Protein AF-A0A942PG17-F1 (afdb_monomer_lite)

Foldseek 3Di:
DDDDDDPPPDPDPPPPDPWDKDADWDWDWDADPVGDIFIWTWGIDTPVDTDIDTDD

Secondary structure (DSSP, 8-state):
-----------------SSPPEEEEEEEEEE-TT--EEEEEEEEEETTEEEEE---

Structure (mmCIF, N/CA/C/O backbone):
data_AF-A0A942PG17-F1
#
_entry.id   AF-A0A942PG17-F1
#
loop_
_atom_site.group_PDB
_atom_site.id
_atom_site.type_symbol
_atom_site.label_atom_id
_atom_site.label_alt_id
_atom_site.label_comp_id
_atom_site.label_asym_id
_atom_site.label_entity_id
_atom_site.label_seq_id
_atom_site.pdbx_PDB_ins_code
_atom_site.Cartn_x
_atom_site.Cartn_y
_atom_site.Cartn_z
_atom_site.occupancy
_atom_site.B_iso_or_equiv
_atom_site.auth_seq_id
_atom_site.auth_comp_id
_atom_site.auth_asym_id
_atom_site.auth_atom_id
_atom_site.pdbx_PDB_model_num
ATOM 1 N N . MET A 1 1 ? -12.419 -27.447 47.307 1.00 40.47 1 MET A N 1
ATOM 2 C CA . MET A 1 1 ? -11.625 -26.461 46.540 1.00 40.47 1 MET A CA 1
ATOM 3 C C . MET A 1 1 ? -11.431 -26.998 45.130 1.00 40.47 1 MET A C 1
ATOM 5 O O . MET A 1 1 ? -11.110 -28.167 44.985 1.00 40.47 1 MET A O 1
ATOM 9 N N . ARG A 1 2 ? -11.763 -26.187 44.121 1.00 44.03 2 ARG A N 1
ATOM 10 C CA . ARG A 1 2 ? -11.874 -26.554 42.700 1.00 44.03 2 ARG A CA 1
ATOM 11 C C . ARG A 1 2 ? -10.494 -26.580 42.033 1.00 44.03 2 ARG A C 1
ATOM 13 O O . ARG A 1 2 ? -9.757 -25.613 42.181 1.00 44.03 2 ARG A O 1
ATOM 20 N N . GLN A 1 3 ? -10.212 -27.582 41.207 1.00 52.19 3 GLN A N 1
ATOM 21 C CA . GLN A 1 3 ? -9.315 -27.408 40.063 1.00 52.19 3 GLN A CA 1
ATOM 22 C C . GLN A 1 3 ? -10.118 -27.712 38.801 1.00 52.19 3 GLN A C 1
ATOM 24 O O . GLN A 1 3 ? -10.614 -28.815 38.601 1.00 52.19 3 GLN A O 1
ATOM 29 N N . LEU A 1 4 ? -10.354 -26.647 38.036 1.00 56.09 4 LEU A N 1
ATOM 30 C CA . LEU A 1 4 ? -11.178 -26.613 36.837 1.00 56.09 4 LEU A CA 1
ATOM 31 C C . LEU A 1 4 ? -10.383 -27.114 35.629 1.00 56.09 4 LEU A C 1
ATOM 33 O O . LEU A 1 4 ? -9.196 -26.829 35.483 1.00 56.09 4 LEU A O 1
ATOM 37 N N . ASN A 1 5 ? -11.102 -27.834 34.772 1.00 56.78 5 ASN A N 1
ATOM 38 C CA . ASN A 1 5 ? -10.700 -28.374 33.481 1.00 56.78 5 ASN A CA 1
ATOM 39 C C . ASN A 1 5 ? -9.811 -27.424 32.665 1.00 56.78 5 ASN A C 1
ATOM 41 O O . ASN A 1 5 ? -10.158 -26.269 32.415 1.00 56.78 5 ASN A O 1
ATOM 45 N N . ARG A 1 6 ? -8.687 -27.961 32.184 1.00 58.00 6 ARG A N 1
ATOM 46 C CA . ARG A 1 6 ? -7.776 -27.309 31.242 1.00 58.00 6 ARG A CA 1
ATOM 47 C C . ARG A 1 6 ? -8.464 -27.235 29.877 1.00 58.00 6 ARG A C 1
ATOM 49 O O . ARG A 1 6 ? -8.409 -28.180 29.097 1.00 58.00 6 ARG A O 1
ATOM 56 N N . ALA A 1 7 ? -9.160 -26.132 29.616 1.00 57.94 7 ALA A N 1
ATOM 57 C CA . ALA A 1 7 ? -9.676 -25.834 28.288 1.00 57.94 7 ALA A CA 1
ATOM 58 C C . ALA A 1 7 ? -8.505 -25.837 27.292 1.00 57.94 7 ALA A C 1
ATOM 60 O O . ALA A 1 7 ? -7.481 -25.194 27.528 1.00 57.94 7 ALA A O 1
ATOM 61 N N . MET A 1 8 ? -8.638 -26.595 26.203 1.00 54.59 8 MET A N 1
ATOM 62 C CA . MET A 1 8 ? -7.690 -26.571 25.094 1.00 54.59 8 MET A CA 1
ATOM 63 C C . MET A 1 8 ? -7.768 -25.195 24.432 1.00 54.59 8 MET A C 1
ATOM 65 O O . MET A 1 8 ? -8.686 -24.912 23.665 1.00 54.59 8 MET A O 1
ATOM 69 N N . THR A 1 9 ? -6.830 -24.315 24.767 1.00 59.94 9 THR A N 1
ATOM 70 C CA . THR A 1 9 ? -6.682 -23.021 24.109 1.00 59.94 9 THR A CA 1
ATOM 71 C C . THR A 1 9 ? -6.270 -23.281 22.662 1.00 59.94 9 THR A C 1
ATOM 73 O O . THR A 1 9 ? -5.145 -23.706 22.403 1.00 59.94 9 THR A O 1
ATOM 76 N N . VAL A 1 10 ? -7.183 -23.056 21.715 1.00 60.53 10 VAL A N 1
ATOM 77 C CA . VAL A 1 10 ? -6.848 -22.923 20.288 1.00 60.53 10 VAL A CA 1
ATOM 78 C C . VAL A 1 10 ? -5.674 -21.940 20.198 1.00 60.53 10 VAL A C 1
ATOM 80 O O . VAL A 1 10 ? -5.770 -20.877 20.821 1.00 60.53 10 VAL A O 1
ATOM 83 N N . PRO A 1 11 ? -4.556 -22.248 19.510 1.00 59.06 11 PRO A N 1
ATOM 84 C CA . PRO A 1 11 ? -3.465 -21.295 19.419 1.00 59.06 11 PRO A CA 1
ATOM 85 C C . PRO A 1 11 ? -4.010 -20.030 18.765 1.00 59.06 11 PRO A C 1
ATOM 87 O O . PRO A 1 11 ? -4.494 -20.053 17.633 1.00 59.06 11 PRO A O 1
ATOM 90 N N . LEU A 1 12 ? -3.976 -18.942 19.535 1.00 62.03 12 LEU A N 1
ATOM 91 C CA . LEU A 1 12 ? -4.198 -17.585 19.067 1.00 62.03 12 LEU A CA 1
ATOM 92 C C . LEU A 1 12 ? -3.328 -17.417 17.830 1.00 62.03 12 LEU A C 1
ATOM 94 O O . LEU A 1 12 ? -2.106 -17.439 17.951 1.00 62.03 12 LEU A O 1
ATOM 98 N N . ASN A 1 13 ? -3.976 -17.359 16.669 1.00 61.50 13 ASN A N 1
ATOM 99 C CA . ASN A 1 13 ? -3.464 -16.900 15.386 1.00 61.50 13 ASN A CA 1
ATOM 100 C C . ASN A 1 13 ? -2.102 -16.205 15.564 1.00 61.50 13 ASN A C 1
ATOM 102 O O . ASN A 1 13 ? -2.069 -15.059 16.016 1.00 61.50 13 ASN A O 1
ATOM 106 N N . GLN A 1 14 ? -0.990 -16.926 15.358 1.00 68.88 14 GLN A N 1
ATOM 107 C CA . GLN A 1 14 ? 0.345 -16.372 15.594 1.00 68.88 14 GLN A CA 1
ATOM 108 C C . GLN A 1 14 ? 0.60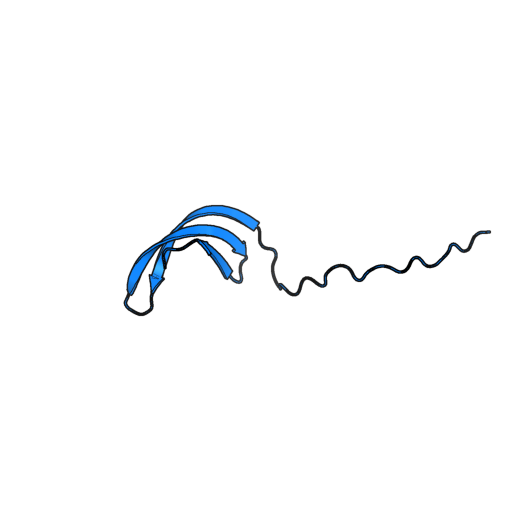7 -15.347 14.499 1.00 68.88 14 GLN A C 1
ATOM 110 O O . GLN A 1 14 ? 1.164 -15.658 13.449 1.00 68.88 14 GLN A O 1
ATOM 115 N N . GLU A 1 15 ? 0.125 -14.130 14.728 1.00 77.69 15 GLU A N 1
ATOM 116 C CA . GLU A 1 15 ? 0.363 -12.979 13.881 1.00 77.69 15 GLU A CA 1
ATOM 117 C C . GLU A 1 15 ? 1.880 -12.837 13.702 1.00 77.69 15 GLU A C 1
ATOM 119 O O . GLU A 1 15 ? 2.619 -12.563 14.646 1.00 77.69 15 GLU A O 1
ATOM 124 N N . ARG A 1 16 ? 2.352 -13.110 12.479 1.00 86.19 16 ARG A N 1
ATOM 125 C CA . ARG A 1 16 ? 3.781 -13.118 12.125 1.00 86.19 16 ARG A CA 1
ATOM 126 C C . ARG A 1 16 ? 4.303 -11.721 11.807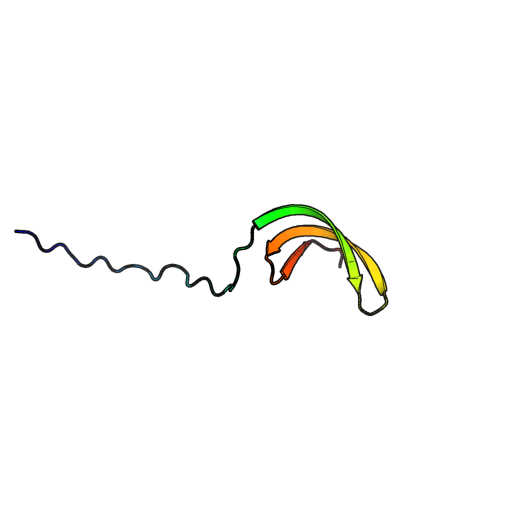 1.00 86.19 16 ARG A C 1
ATOM 128 O O . ARG A 1 16 ? 5.511 -11.540 11.639 1.00 86.19 16 ARG A O 1
ATOM 135 N N . ARG A 1 17 ? 3.417 -10.737 11.636 1.00 86.19 17 ARG A N 1
ATOM 136 C CA . ARG A 1 17 ? 3.798 -9.366 11.292 1.00 86.19 17 ARG A CA 1
ATOM 137 C C . ARG A 1 17 ? 4.512 -8.710 12.472 1.00 86.19 17 ARG A C 1
ATOM 139 O O . ARG A 1 17 ? 4.006 -8.669 13.584 1.00 86.19 17 ARG A O 1
ATOM 146 N N . ARG A 1 18 ? 5.676 -8.119 12.189 1.00 91.00 18 ARG A N 1
ATOM 147 C CA . ARG A 1 18 ? 6.489 -7.377 13.171 1.00 91.00 18 ARG A CA 1
ATOM 148 C C . ARG A 1 18 ? 5.861 -6.053 13.616 1.00 91.00 18 ARG A C 1
ATOM 150 O O . ARG A 1 18 ? 6.260 -5.510 14.639 1.00 91.00 18 ARG A O 1
ATOM 157 N N . SER A 1 19 ? 4.930 -5.508 12.836 1.00 93.25 19 SER A N 1
ATOM 158 C CA . SER A 1 19 ? 4.307 -4.209 13.097 1.00 93.25 19 SER A CA 1
ATOM 159 C C . SER A 1 19 ? 2.817 -4.262 12.795 1.00 93.25 19 SER A C 1
ATOM 161 O O . SER A 1 19 ? 2.408 -4.837 11.782 1.00 93.25 19 SER A O 1
ATOM 163 N N . GLN A 1 20 ? 2.021 -3.628 13.657 1.00 94.19 20 GLN A N 1
ATOM 164 C CA . GLN A 1 20 ? 0.581 -3.491 13.467 1.00 94.19 20 GLN A CA 1
ATOM 165 C C . GLN A 1 20 ? 0.279 -2.714 12.180 1.00 94.19 20 GLN A C 1
ATOM 167 O O . GLN A 1 20 ? 0.952 -1.732 11.867 1.00 94.19 20 GLN A O 1
ATOM 172 N N . ARG A 1 21 ? -0.751 -3.153 11.451 1.00 95.75 21 ARG A N 1
ATOM 173 C CA . ARG A 1 21 ? -1.314 -2.430 10.306 1.00 95.75 21 ARG A CA 1
ATOM 174 C C . ARG A 1 21 ? -2.558 -1.664 10.734 1.00 95.75 21 ARG A C 1
ATOM 176 O O . ARG A 1 21 ? -3.419 -2.211 11.423 1.00 95.75 21 ARG A O 1
ATOM 183 N N . VAL A 1 22 ? -2.643 -0.408 10.317 1.00 96.69 22 VAL A N 1
ATOM 184 C CA . VAL A 1 22 ? -3.796 0.467 10.539 1.00 96.69 22 VAL A CA 1
ATOM 185 C C . VAL A 1 22 ? -4.592 0.538 9.245 1.00 96.69 22 VAL A C 1
ATOM 187 O O . VAL A 1 22 ? -4.023 0.842 8.198 1.00 96.69 22 VAL A O 1
ATOM 190 N N . LYS A 1 23 ? -5.894 0.245 9.317 1.00 97.69 23 LYS A N 1
ATOM 191 C CA . LYS A 1 23 ? -6.811 0.384 8.180 1.00 97.69 23 LYS A CA 1
ATOM 192 C C . LYS A 1 23 ? -7.005 1.858 7.855 1.00 97.69 23 LYS A C 1
ATOM 194 O O . LYS A 1 23 ? -7.294 2.641 8.757 1.00 97.69 23 LYS A O 1
ATOM 199 N N . ILE A 1 24 ? -6.877 2.206 6.584 1.00 96.50 24 ILE A N 1
ATOM 200 C CA . ILE A 1 24 ? -7.059 3.565 6.075 1.00 96.50 24 ILE A CA 1
ATOM 201 C C . ILE A 1 24 ? -7.733 3.511 4.702 1.00 96.50 24 ILE A C 1
ATOM 203 O O . ILE A 1 24 ? -7.739 2.470 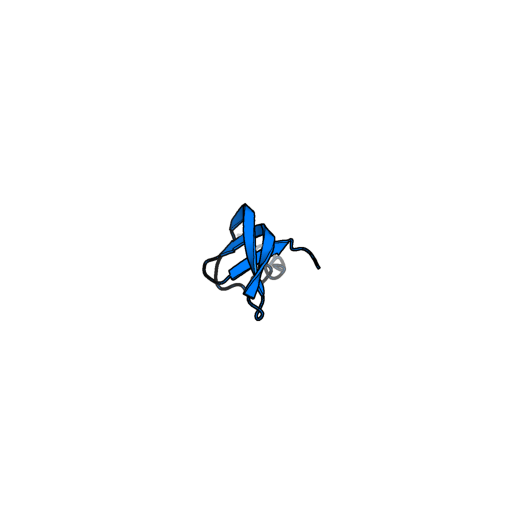4.055 1.00 96.50 24 ILE A O 1
ATOM 207 N N . ASP A 1 25 ? -8.285 4.636 4.258 1.00 96.88 25 ASP A N 1
ATOM 208 C CA . ASP A 1 25 ? -8.722 4.831 2.875 1.00 96.88 25 ASP A CA 1
ATOM 209 C C . ASP A 1 25 ? -8.056 6.103 2.349 1.00 96.88 25 ASP A C 1
ATOM 211 O O . ASP A 1 25 ? -8.461 7.218 2.678 1.00 96.88 25 ASP A O 1
ATOM 215 N N . LEU A 1 26 ? -6.959 5.930 1.609 1.00 96.38 26 LEU A N 1
ATOM 216 C CA . LEU A 1 26 ? -6.172 7.036 1.068 1.00 96.38 26 LEU A CA 1
ATOM 217 C C . LEU A 1 26 ? -5.926 6.833 -0.425 1.00 96.38 26 LEU A C 1
ATOM 219 O O . LEU A 1 26 ? -5.434 5.785 -0.847 1.00 96.38 26 LEU A O 1
ATOM 223 N N . THR A 1 27 ? -6.215 7.864 -1.220 1.00 97.38 27 THR A N 1
ATOM 224 C CA . THR A 1 27 ? -5.839 7.906 -2.640 1.00 97.38 27 THR A CA 1
ATOM 225 C C . THR A 1 27 ? -4.364 8.276 -2.771 1.00 97.38 27 THR A C 1
ATOM 227 O O . THR A 1 27 ? -3.900 9.217 -2.132 1.00 97.38 27 THR A O 1
ATOM 230 N N . GLY A 1 28 ? -3.628 7.548 -3.607 1.00 96.19 28 GLY A N 1
ATOM 231 C CA . GLY A 1 28 ? -2.197 7.751 -3.808 1.00 96.19 28 GLY A CA 1
ATOM 232 C C . GLY A 1 28 ? -1.734 7.416 -5.221 1.00 96.19 28 GLY A C 1
ATOM 233 O O . GLY A 1 28 ? -2.538 7.147 -6.117 1.00 96.19 28 GLY A O 1
ATOM 234 N N . ARG A 1 29 ? -0.413 7.446 -5.411 1.00 97.25 29 ARG A N 1
ATOM 235 C CA . ARG A 1 29 ? 0.265 7.015 -6.636 1.00 97.25 29 ARG A CA 1
ATOM 236 C C . ARG A 1 29 ? 1.434 6.100 -6.284 1.00 97.25 29 ARG A C 1
ATOM 238 O O . ARG A 1 29 ? 2.079 6.311 -5.259 1.00 97.25 29 ARG A O 1
ATOM 245 N N . TYR A 1 30 ? 1.713 5.119 -7.132 1.00 95.94 30 TYR A N 1
ATOM 246 C CA . TYR A 1 30 ? 2.919 4.295 -7.065 1.00 95.94 30 TYR A CA 1
ATOM 247 C C . TYR A 1 30 ? 3.673 4.373 -8.387 1.00 95.94 30 TYR A C 1
ATOM 249 O O . TYR A 1 30 ? 3.099 4.696 -9.426 1.00 95.94 30 TYR A O 1
ATOM 257 N N . MET A 1 31 ? 4.967 4.086 -8.329 1.00 97.12 31 MET A N 1
ATOM 258 C CA . MET A 1 31 ? 5.866 4.166 -9.470 1.00 97.12 31 MET A CA 1
ATOM 259 C C . MET A 1 31 ? 6.473 2.789 -9.733 1.00 97.12 31 MET A C 1
ATOM 261 O O . MET A 1 31 ? 6.949 2.134 -8.803 1.00 97.12 31 MET A O 1
ATOM 265 N N . LEU A 1 32 ? 6.447 2.346 -10.989 1.00 95.81 32 LEU A N 1
ATOM 266 C CA . LEU A 1 32 ? 7.121 1.121 -11.424 1.00 95.81 32 LEU A CA 1
ATOM 267 C C . LEU A 1 32 ? 8.615 1.371 -11.684 1.00 95.81 32 LEU A C 1
ATOM 269 O O . LEU A 1 32 ? 9.087 2.507 -11.698 1.00 95.81 32 LEU A O 1
ATOM 273 N N . ALA A 1 33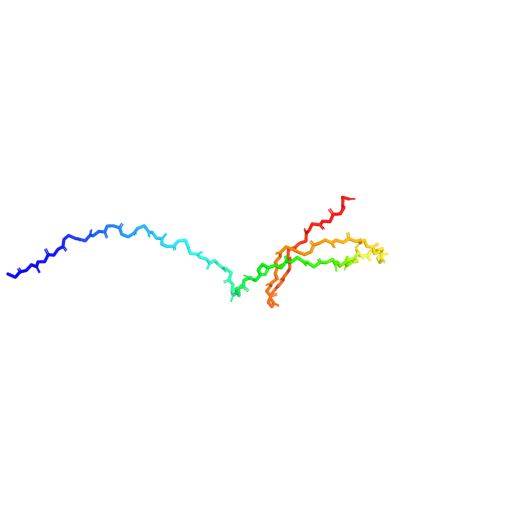 ? 9.378 0.300 -11.918 1.00 97.25 33 ALA A N 1
ATOM 274 C CA . ALA A 1 33 ? 10.818 0.389 -12.186 1.00 97.25 33 ALA A CA 1
ATOM 275 C C . ALA A 1 33 ? 11.156 1.238 -13.430 1.00 97.25 33 ALA A C 1
ATOM 277 O O . ALA A 1 33 ? 12.208 1.872 -13.482 1.00 97.25 33 ALA A O 1
ATOM 278 N N . ASP A 1 34 ? 10.244 1.294 -14.403 1.00 96.94 34 ASP A N 1
ATOM 279 C CA . ASP A 1 34 ? 10.345 2.129 -15.607 1.00 96.94 34 ASP A CA 1
ATOM 280 C C . ASP A 1 34 ? 9.927 3.596 -15.387 1.00 96.94 34 ASP A C 1
ATOM 282 O O . ASP A 1 34 ? 9.871 4.374 -16.337 1.00 96.94 34 ASP A O 1
ATOM 286 N N . ARG A 1 35 ? 9.667 3.984 -14.131 1.00 97.25 35 ARG A N 1
ATOM 287 C CA . ARG A 1 35 ? 9.267 5.327 -13.685 1.00 97.25 35 ARG A CA 1
ATOM 288 C C . ARG A 1 35 ? 7.873 5.780 -14.105 1.00 97.25 35 ARG A C 1
ATOM 290 O O . ARG A 1 35 ? 7.527 6.936 -13.869 1.00 97.25 35 ARG A O 1
ATOM 297 N N . ARG A 1 36 ? 7.045 4.910 -14.682 1.00 96.50 36 ARG A N 1
ATOM 298 C CA . ARG A 1 36 ? 5.637 5.253 -14.904 1.00 96.50 36 ARG A CA 1
ATOM 299 C C . ARG A 1 36 ? 4.899 5.299 -13.569 1.00 96.50 36 ARG A C 1
ATOM 301 O O . ARG A 1 36 ? 5.037 4.391 -12.746 1.00 96.50 36 ARG A O 1
ATOM 308 N N . GLU A 1 37 ? 4.125 6.361 -13.370 1.00 97.50 37 GLU A N 1
ATOM 309 C CA . GLU A 1 37 ? 3.276 6.553 -12.196 1.00 97.50 37 GLU A CA 1
ATOM 310 C C . GLU A 1 37 ? 1.837 6.118 -12.476 1.00 97.50 37 GLU A C 1
ATOM 312 O O . GLU A 1 37 ? 1.271 6.435 -13.523 1.00 97.50 37 GLU A O 1
ATOM 317 N N . PHE A 1 38 ? 1.223 5.449 -11.503 1.00 97.38 38 PHE A N 1
ATOM 318 C CA . PHE A 1 38 ? -0.153 4.968 -11.579 1.00 97.38 38 PHE A CA 1
ATOM 319 C C . PHE A 1 38 ? -0.907 5.311 -10.299 1.00 97.38 38 PHE A C 1
ATOM 321 O O . PHE A 1 38 ? -0.351 5.260 -9.202 1.00 97.38 38 PHE A O 1
ATOM 328 N N . SER A 1 39 ? -2.187 5.655 -10.430 1.00 97.81 39 SER A N 1
ATOM 329 C CA . SER A 1 39 ? -3.075 5.885 -9.288 1.00 97.81 39 SER A CA 1
ATOM 330 C C . SER A 1 39 ? -3.354 4.588 -8.529 1.00 97.81 39 SER A C 1
ATOM 332 O O . SER A 1 39 ? -3.545 3.546 -9.150 1.00 97.81 39 SER A O 1
ATOM 334 N N . CYS A 1 40 ? -3.473 4.653 -7.207 1.00 97.62 40 CYS A N 1
ATOM 335 C CA . CYS A 1 40 ? -3.862 3.526 -6.360 1.00 97.62 40 CYS A CA 1
ATOM 336 C C . CYS A 1 40 ? -4.673 3.988 -5.143 1.00 97.62 40 CYS A C 1
ATOM 338 O O . CYS A 1 40 ? -4.707 5.175 -4.811 1.00 97.62 40 CYS A O 1
ATOM 340 N N . ARG A 1 41 ? -5.285 3.035 -4.435 1.00 97.94 41 ARG A N 1
ATOM 341 C CA . ARG A 1 41 ? -5.892 3.256 -3.117 1.00 97.94 41 ARG A CA 1
ATOM 342 C C . ARG A 1 41 ? -5.188 2.405 -2.071 1.00 97.94 41 ARG A C 1
ATOM 344 O O . ARG A 1 41 ? -5.029 1.201 -2.262 1.00 97.94 41 ARG A O 1
ATOM 351 N N . THR A 1 42 ? -4.793 3.018 -0.965 1.00 97.69 42 THR A N 1
ATOM 352 C CA . THR A 1 42 ? -4.213 2.313 0.178 1.00 97.69 42 THR A CA 1
ATOM 353 C C . THR A 1 42 ? -5.315 1.770 1.074 1.00 97.69 42 THR A C 1
ATOM 355 O O . THR A 1 42 ? -6.209 2.521 1.449 1.00 97.69 42 THR A O 1
ATOM 358 N N . LEU A 1 43 ? -5.226 0.487 1.431 1.00 97.75 43 LEU A N 1
ATOM 359 C CA . LEU A 1 43 ? -6.184 -0.189 2.316 1.00 97.75 43 LEU A CA 1
ATOM 360 C C . LEU A 1 43 ? -5.744 -0.188 3.781 1.00 97.75 43 LEU A C 1
ATOM 362 O O . LEU A 1 43 ? -6.553 -0.090 4.705 1.00 97.75 43 LEU A O 1
ATOM 366 N N . ASP A 1 44 ? -4.443 -0.352 3.998 1.00 97.81 44 ASP A N 1
ATOM 367 C CA . ASP A 1 44 ? -3.833 -0.368 5.317 1.00 97.81 44 ASP A CA 1
ATOM 368 C C . ASP A 1 44 ? -2.317 -0.146 5.211 1.00 97.81 44 ASP A C 1
ATOM 370 O O . ASP A 1 44 ? -1.699 -0.399 4.169 1.00 97.81 44 ASP A O 1
ATOM 374 N N . MET A 1 45 ? -1.717 0.349 6.293 1.00 97.06 45 MET A N 1
ATOM 375 C CA . MET A 1 45 ? -0.288 0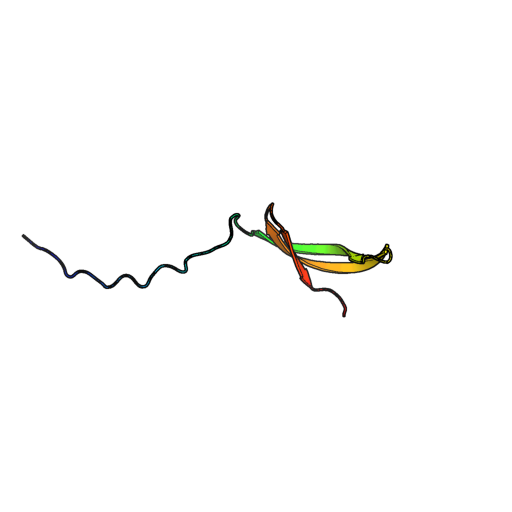.656 6.349 1.00 97.06 45 MET A CA 1
ATOM 376 C C . MET A 1 45 ? 0.310 0.307 7.714 1.00 97.06 45 MET A C 1
ATOM 378 O O . MET A 1 45 ? -0.351 0.405 8.749 1.00 97.06 45 MET A O 1
ATOM 382 N N . SER A 1 46 ? 1.578 -0.094 7.710 1.00 96.81 46 SER A N 1
ATOM 383 C CA . SER A 1 46 ? 2.445 -0.179 8.885 1.00 96.81 46 SER A CA 1
ATOM 384 C C . SER A 1 46 ? 3.809 0.447 8.577 1.00 96.81 46 SER A C 1
ATOM 386 O O . SER A 1 46 ? 4.130 0.663 7.408 1.00 96.81 46 SER A O 1
ATOM 388 N N . PRO A 1 47 ? 4.672 0.676 9.585 1.00 96.56 47 PRO A N 1
ATOM 389 C CA . PR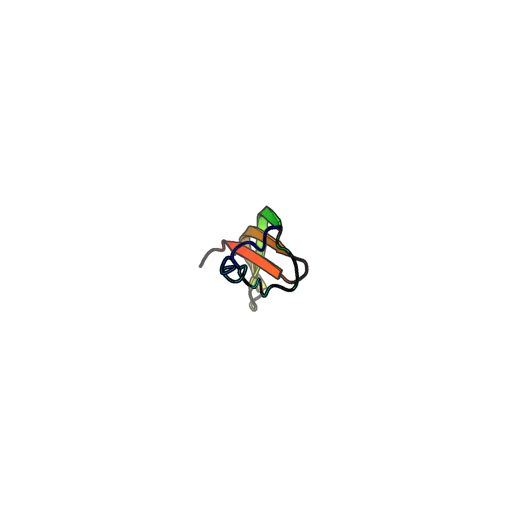O A 1 47 ? 6.040 1.139 9.340 1.00 96.56 47 PRO A CA 1
ATOM 390 C C . PRO A 1 47 ? 6.852 0.246 8.386 1.00 96.56 47 PRO A C 1
ATOM 392 O O . PRO A 1 47 ? 7.802 0.711 7.769 1.00 96.56 47 PRO A O 1
ATOM 395 N N . GLY A 1 48 ? 6.494 -1.038 8.265 1.00 95.88 48 GLY A N 1
ATOM 396 C CA . GLY A 1 48 ? 7.193 -2.002 7.412 1.00 95.88 48 GLY A CA 1
ATOM 397 C C . GLY A 1 48 ? 6.599 -2.181 6.013 1.00 95.88 48 GLY A C 1
ATOM 398 O O . GLY A 1 48 ? 7.139 -2.967 5.239 1.00 95.88 48 GLY A O 1
ATOM 399 N N . GLY A 1 49 ? 5.480 -1.532 5.681 1.00 96.19 49 GLY A N 1
ATOM 400 C CA . GLY A 1 49 ? 4.901 -1.643 4.345 1.00 96.19 49 GLY A CA 1
ATOM 401 C C . GLY A 1 49 ? 3.447 -1.199 4.233 1.00 96.19 49 GLY A C 1
ATOM 402 O O . GLY A 1 49 ? 2.802 -0.804 5.201 1.00 96.19 49 GLY A O 1
ATOM 403 N N . VAL A 1 50 ? 2.919 -1.309 3.016 1.00 96.94 50 VAL A N 1
ATOM 404 C CA . VAL A 1 50 ? 1.598 -0.802 2.629 1.00 96.94 50 VAL A CA 1
ATOM 405 C C . VAL A 1 50 ? 0.856 -1.822 1.763 1.00 96.94 50 VAL A C 1
ATOM 407 O O . VAL A 1 50 ? 1.489 -2.586 1.037 1.00 96.94 50 VAL A O 1
ATOM 410 N N . SER A 1 51 ? -0.473 -1.874 1.876 1.00 97.19 51 SER A N 1
ATOM 411 C CA . SER A 1 51 ? -1.355 -2.648 0.987 1.00 97.19 51 SER A CA 1
ATOM 412 C C . SER A 1 51 ? -2.058 -1.708 0.009 1.00 97.19 51 SER A C 1
ATOM 414 O O . SER A 1 51 ? -2.731 -0.775 0.451 1.00 97.19 51 SER A O 1
ATOM 416 N N . LEU A 1 52 ? -1.942 -1.961 -1.297 1.00 97.31 52 LEU A N 1
ATOM 417 C CA . LEU A 1 52 ? -2.526 -1.124 -2.350 1.00 97.31 52 LEU A CA 1
ATOM 418 C C . LEU A 1 52 ? -3.526 -1.916 -3.201 1.00 97.31 52 LEU A C 1
ATOM 420 O O . LEU A 1 52 ? -3.264 -3.061 -3.560 1.00 97.31 52 LEU A O 1
ATOM 424 N N . ILE A 1 53 ? -4.628 -1.271 -3.581 1.00 97.50 53 ILE A N 1
ATOM 425 C CA . ILE A 1 53 ? -5.400 -1.623 -4.777 1.00 97.50 53 ILE A CA 1
ATOM 426 C C . ILE A 1 53 ? -4.869 -0.759 -5.916 1.00 97.50 53 ILE A C 1
ATOM 428 O O . ILE A 1 53 ? -4.891 0.472 -5.824 1.00 97.50 53 ILE A O 1
ATOM 432 N N . ALA A 1 54 ? -4.400 -1.406 -6.977 1.00 94.81 54 ALA A N 1
ATOM 433 C CA . ALA A 1 54 ? -3.771 -0.774 -8.126 1.00 94.81 54 ALA A CA 1
ATOM 434 C C . ALA A 1 54 ? -4.348 -1.324 -9.447 1.00 94.81 54 ALA A C 1
ATOM 436 O O . ALA A 1 54 ? -4.870 -2.442 -9.452 1.00 94.81 54 ALA A O 1
ATOM 437 N N . PRO A 1 55 ? -4.271 -0.559 -10.552 1.00 87.94 55 PRO A N 1
ATOM 438 C CA . PRO A 1 55 ? -4.525 -1.066 -11.897 1.00 87.94 55 PRO A CA 1
ATOM 439 C C . PRO A 1 55 ? -3.537 -2.185 -12.260 1.00 87.94 55 PRO A C 1
ATOM 441 O O . PRO A 1 55 ? -2.409 -2.192 -11.763 1.00 87.94 55 PRO A O 1
ATOM 444 N N . ALA A 1 56 ? -3.980 -3.117 -13.109 1.00 73.06 56 ALA A N 1
ATOM 445 C CA . ALA A 1 56 ? -3.146 -4.188 -13.659 1.00 73.06 56 ALA A CA 1
ATOM 446 C C . ALA A 1 56 ? -2.125 -3.663 -14.680 1.00 73.06 56 ALA A C 1
ATOM 448 O O . ALA A 1 56 ? -2.467 -2.704 -15.411 1.00 73.06 56 ALA A O 1
#

pLDDT: mean 85.3, std 17.54, range [40.47, 97.94]

Radius of gyration: 20.31 Å; chains: 1; bounding box: 23×36×62 Å

Sequence (56 aa):
MRQLNRAMTVPLNQERRRSQRVKIDLTGRYMLADRREFSCRTLDMSPGGVSLIAPA